Protein AF-A0A3S4FYZ9-F1 (afdb_monomer_lite)

Sequence (108 aa):
MRYAIMVTGPAYGTQQASSALQFAHALLNEGHELVSVFFYREGVYNANLLTAPASDEYDLVRAWQKLNTQHGVALNICVAAALRRGIIDETEAGRLGCRPPIFSRALR

Organism: NCBI:txid59203

Radius of gyration: 15.31 Å; chains: 1; bounding box: 48×25×39 Å

InterPro domains:
  IPR003787 Sulphur relay, DsrE/F-like [PF02635] (1-92)
  IPR017463 Sulphur relay, TusD/DsrE [TIGR03012] (2-95)
  IPR027396 DsrEFH-like [G3DSA:3.40.1260.10] (1-104)
  IPR027396 DsrEFH-like [SSF75169] (1-98)

Secondary structure (DSSP, 8-state):
-EEEEEE-S-SSSSTHHHHHHHHHHHHHHTT-EEEEEEE-GGGGGGG-TT----TTS--HHHHHHHHHHHH--EEEE-HHHHHTTT---HHHHHHHTPPPP--TTS--

Structure (mmCIF, N/CA/C/O backbone):
data_AF-A0A3S4FYZ9-F1
#
_entry.id   AF-A0A3S4FYZ9-F1
#
loop_
_atom_site.group_PDB
_atom_site.id
_atom_site.type_symbol
_atom_site.label_atom_id
_atom_site.label_alt_id
_atom_site.label_comp_id
_atom_site.label_asym_id
_atom_site.label_entity_id
_atom_site.label_seq_id
_atom_site.pdbx_PDB_ins_code
_atom_site.Cartn_x
_atom_site.Cartn_y
_atom_site.Cartn_z
_atom_site.occupancy
_atom_site.B_iso_or_equiv
_atom_site.auth_seq_id
_atom_site.auth_comp_id
_atom_site.auth_asym_id
_atom_site.auth_atom_id
_atom_site.pdbx_PDB_model_num
ATOM 1 N N . MET A 1 1 ? -17.375 4.893 11.604 1.00 94.75 1 MET A N 1
ATOM 2 C CA . MET A 1 1 ? -17.666 5.200 10.178 1.00 94.75 1 MET A CA 1
ATOM 3 C C . MET A 1 1 ? -16.856 4.259 9.292 1.00 94.75 1 MET A C 1
ATOM 5 O O . MET A 1 1 ? -16.020 3.543 9.832 1.00 94.75 1 MET A O 1
ATOM 9 N N . ARG A 1 2 ? -17.099 4.242 7.975 1.00 97.69 2 ARG A N 1
ATOM 10 C CA . ARG A 1 2 ? -16.336 3.430 7.011 1.00 97.69 2 ARG A CA 1
ATOM 11 C C . ARG A 1 2 ? -15.410 4.332 6.201 1.00 97.69 2 ARG A C 1
ATOM 13 O O . ARG A 1 2 ? -15.880 5.317 5.637 1.00 97.69 2 ARG A O 1
ATOM 20 N N . TYR A 1 3 ? -14.126 3.999 6.148 1.00 98.50 3 TYR A N 1
ATOM 21 C CA . TYR A 1 3 ? -13.092 4.788 5.483 1.00 98.50 3 TYR A CA 1
ATOM 22 C C . TYR A 1 3 ? -12.482 4.046 4.297 1.00 98.50 3 TYR A C 1
ATOM 24 O O . TYR A 1 3 ? -12.347 2.821 4.297 1.00 98.50 3 TYR A O 1
ATOM 32 N N . ALA A 1 4 ? -12.050 4.827 3.313 1.00 98.25 4 ALA A N 1
ATOM 33 C CA . ALA A 1 4 ? -11.102 4.417 2.291 1.00 98.25 4 ALA A CA 1
ATOM 34 C C . ALA A 1 4 ? -9.994 5.473 2.221 1.00 98.25 4 ALA A C 1
ATOM 36 O O . ALA A 1 4 ? -10.280 6.671 2.244 1.00 98.25 4 ALA A O 1
ATOM 37 N N . ILE A 1 5 ? -8.737 5.036 2.160 1.00 98.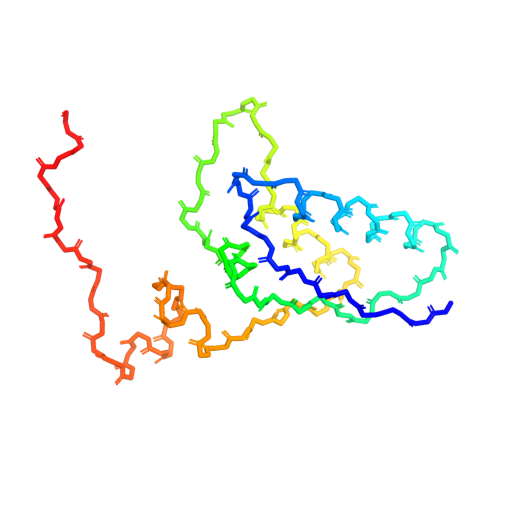62 5 ILE A N 1
ATOM 38 C CA . ILE A 1 5 ? -7.572 5.930 2.129 1.00 98.62 5 ILE A CA 1
ATOM 39 C C . ILE A 1 5 ? -6.935 5.869 0.744 1.00 98.62 5 ILE A C 1
ATOM 41 O O . ILE A 1 5 ? -6.688 4.784 0.226 1.00 98.62 5 ILE A O 1
ATOM 45 N N . MET A 1 6 ? -6.623 7.025 0.155 1.00 98.56 6 MET A N 1
ATOM 46 C CA . MET A 1 6 ? -5.801 7.104 -1.053 1.00 98.56 6 MET A CA 1
ATOM 47 C C . MET A 1 6 ? -4.376 7.514 -0.683 1.00 98.56 6 MET A C 1
ATOM 49 O O . MET A 1 6 ? -4.167 8.573 -0.096 1.00 98.56 6 MET A O 1
ATOM 53 N N . VAL A 1 7 ? -3.395 6.700 -1.066 1.00 98.75 7 VAL A N 1
ATOM 54 C CA . VAL A 1 7 ? -1.972 6.974 -0.833 1.00 98.75 7 VAL A CA 1
ATOM 55 C C . VAL A 1 7 ? -1.305 7.301 -2.160 1.00 98.75 7 VAL A C 1
ATOM 57 O O . VAL A 1 7 ? -1.302 6.486 -3.085 1.00 98.75 7 VAL A O 1
ATOM 60 N N . THR A 1 8 ? -0.730 8.501 -2.254 1.00 98.56 8 THR A N 1
ATOM 61 C CA . THR A 1 8 ? -0.085 8.998 -3.480 1.00 98.56 8 THR A CA 1
ATOM 62 C C . THR A 1 8 ? 1.432 9.104 -3.423 1.00 98.56 8 THR A C 1
ATOM 64 O O . THR A 1 8 ? 2.043 9.278 -4.478 1.00 98.56 8 THR A O 1
ATOM 67 N N . GLY A 1 9 ? 2.032 8.999 -2.235 1.00 98.44 9 GLY A N 1
ATOM 68 C CA . GLY A 1 9 ? 3.482 9.082 -2.041 1.00 98.44 9 GLY A CA 1
ATOM 69 C C . GLY A 1 9 ? 4.155 7.718 -1.846 1.00 98.44 9 GLY A C 1
ATOM 70 O O . GLY A 1 9 ? 3.502 6.780 -1.385 1.00 98.44 9 GLY A O 1
ATOM 71 N N . PRO A 1 10 ? 5.452 7.604 -2.180 1.00 98.50 10 PRO A N 1
ATOM 72 C CA . PRO A 1 10 ? 6.216 6.360 -2.069 1.00 98.50 10 PRO A CA 1
ATOM 73 C C . PRO A 1 10 ? 6.400 5.909 -0.613 1.00 98.50 10 PRO A C 1
ATOM 75 O O . PRO A 1 10 ? 6.217 6.702 0.308 1.00 98.50 10 PRO A O 1
ATOM 78 N N . ALA A 1 11 ? 6.818 4.652 -0.415 1.00 97.44 11 ALA A N 1
ATOM 79 C CA . ALA A 1 11 ? 7.172 4.125 0.909 1.00 97.44 11 ALA A CA 1
ATOM 80 C C . ALA A 1 11 ? 8.336 4.896 1.563 1.00 97.44 11 ALA A C 1
ATOM 82 O O . ALA A 1 11 ? 8.320 5.127 2.766 1.00 97.44 11 ALA A O 1
ATOM 83 N N . TYR A 1 12 ? 9.312 5.339 0.764 1.00 96.62 12 TYR A N 1
ATOM 84 C CA . TYR A 1 12 ? 10.450 6.150 1.204 1.00 96.62 12 TYR A CA 1
ATOM 85 C C . TYR A 1 12 ? 10.608 7.366 0.291 1.00 96.62 12 TYR A C 1
ATOM 87 O O . TYR A 1 12 ? 10.360 7.278 -0.911 1.00 96.62 12 TYR A O 1
ATOM 95 N N . GLY A 1 13 ? 11.012 8.501 0.864 1.00 95.50 13 GLY A N 1
ATOM 96 C CA . GLY A 1 13 ? 11.262 9.763 0.156 1.00 95.50 13 GLY A CA 1
ATOM 97 C C . GLY A 1 13 ? 10.341 10.910 0.581 1.00 95.50 13 GLY A C 1
ATOM 98 O O . GLY A 1 13 ? 10.803 12.033 0.737 1.00 95.50 13 GLY A O 1
ATOM 99 N N . THR A 1 14 ? 9.057 10.641 0.843 1.00 97.44 14 THR A N 1
ATOM 100 C CA . THR A 1 14 ? 8.121 11.642 1.397 1.00 97.44 14 THR A CA 1
ATOM 101 C C . THR A 1 14 ? 7.324 11.056 2.556 1.00 97.44 14 THR A C 1
ATOM 103 O O . THR A 1 14 ? 7.141 9.845 2.633 1.00 97.44 14 THR A O 1
ATOM 106 N N . GLN A 1 15 ? 6.782 11.911 3.424 1.00 97.81 15 GLN A N 1
ATOM 107 C CA . GLN A 1 15 ? 6.027 11.478 4.605 1.00 97.81 15 GLN A CA 1
ATOM 108 C C . GLN A 1 15 ? 4.591 11.004 4.297 1.00 97.81 15 GLN A C 1
ATOM 110 O O . GLN A 1 15 ? 3.908 10.488 5.171 1.00 97.81 15 GLN A O 1
ATOM 115 N N . GLN A 1 16 ? 4.095 11.150 3.063 1.00 98.31 16 GLN A N 1
ATOM 116 C CA . GLN A 1 16 ? 2.681 10.878 2.757 1.00 98.31 16 GLN A CA 1
ATOM 117 C C . GLN A 1 16 ? 2.242 9.452 3.133 1.00 98.31 16 GLN A C 1
ATOM 119 O O . GLN A 1 16 ? 1.173 9.277 3.717 1.00 98.31 16 GLN A O 1
ATOM 124 N N . ALA A 1 17 ? 3.059 8.439 2.823 1.00 98.31 17 ALA A N 1
ATOM 125 C CA . ALA A 1 17 ? 2.729 7.048 3.127 1.00 98.31 17 ALA A CA 1
ATOM 126 C C . ALA A 1 17 ? 2.762 6.754 4.635 1.00 98.31 17 ALA A C 1
ATOM 128 O O . ALA A 1 17 ? 1.866 6.078 5.139 1.00 98.31 17 ALA A O 1
ATOM 129 N N . SER A 1 18 ? 3.736 7.300 5.372 1.00 98.38 18 SER A N 1
ATOM 130 C CA . SER A 1 18 ? 3.813 7.113 6.827 1.00 98.38 18 SER A CA 1
ATOM 131 C C . SER A 1 18 ? 2.682 7.837 7.556 1.00 98.38 18 SER A C 1
ATOM 133 O O . SER A 1 18 ? 2.072 7.252 8.448 1.00 98.38 18 SER A O 1
ATOM 135 N N . SER A 1 19 ? 2.330 9.059 7.144 1.00 98.69 19 SER A N 1
ATOM 136 C CA . SER A 1 19 ? 1.165 9.776 7.680 1.00 98.69 19 SER A CA 1
ATOM 137 C C . SER A 1 19 ? -0.139 9.015 7.433 1.00 98.69 19 SER A C 1
ATOM 139 O O . SER A 1 19 ? -0.960 8.895 8.341 1.00 98.69 19 SER A O 1
ATOM 141 N N . ALA A 1 20 ? -0.324 8.455 6.234 1.00 98.69 20 ALA A N 1
ATOM 142 C CA . ALA A 1 20 ? -1.502 7.653 5.914 1.00 98.69 20 ALA A CA 1
ATOM 143 C C . ALA A 1 20 ? -1.592 6.378 6.769 1.00 98.69 20 ALA A C 1
ATOM 145 O O . ALA A 1 20 ? -2.677 6.028 7.229 1.00 98.69 20 ALA A O 1
ATOM 146 N N . LEU A 1 21 ? -0.463 5.708 7.015 1.00 98.69 21 LEU A N 1
ATOM 147 C CA . LEU A 1 21 ? -0.405 4.518 7.864 1.00 98.69 21 LEU A CA 1
ATOM 148 C C . LEU A 1 21 ? -0.726 4.847 9.331 1.00 98.69 21 LEU A C 1
ATOM 150 O O . LEU A 1 21 ? -1.510 4.147 9.967 1.00 98.69 21 LEU A O 1
ATOM 154 N N . GLN A 1 22 ? -0.173 5.939 9.865 1.00 98.62 22 GLN A N 1
ATOM 155 C CA . GLN A 1 22 ? -0.490 6.392 11.224 1.00 98.62 22 GLN A CA 1
ATOM 156 C C . GLN A 1 22 ? -1.974 6.747 11.363 1.00 98.62 22 GLN A C 1
ATOM 158 O O . GLN A 1 22 ? -2.609 6.359 12.341 1.00 98.62 22 GLN A O 1
ATOM 163 N N . PHE A 1 23 ? -2.551 7.417 10.361 1.00 98.69 23 PHE A N 1
ATOM 164 C CA . PHE A 1 23 ? -3.982 7.708 10.324 1.00 98.69 23 PHE A CA 1
ATOM 165 C C . PHE A 1 23 ? -4.836 6.432 10.257 1.00 98.69 23 PHE A C 1
ATOM 167 O O . PHE A 1 23 ? -5.837 6.331 10.964 1.00 98.69 23 PHE A O 1
ATOM 174 N N . ALA A 1 24 ? -4.422 5.436 9.464 1.00 98.62 24 ALA A N 1
ATOM 175 C CA . ALA A 1 24 ? -5.077 4.131 9.402 1.00 98.62 24 ALA A CA 1
ATOM 176 C C . ALA A 1 24 ? -5.100 3.432 10.770 1.00 98.62 24 ALA A C 1
ATOM 178 O O . ALA A 1 24 ? -6.131 2.898 11.167 1.00 98.62 24 ALA A O 1
ATOM 179 N N . HIS A 1 25 ? -4.003 3.470 11.527 1.00 98.44 25 HIS A N 1
ATOM 180 C CA . HIS A 1 25 ? -3.995 2.932 12.887 1.00 98.44 25 HIS A CA 1
ATOM 181 C C . HIS A 1 25 ? -4.876 3.744 13.840 1.00 98.44 25 HIS A C 1
ATOM 183 O O . HIS A 1 25 ? -5.638 3.161 14.606 1.00 98.44 25 HIS A O 1
ATOM 189 N N . ALA A 1 26 ? -4.814 5.076 13.773 1.00 98.56 26 ALA A N 1
ATOM 190 C CA . ALA A 1 26 ? -5.607 5.944 14.637 1.00 98.56 26 ALA A CA 1
ATOM 191 C C . ALA A 1 26 ? -7.114 5.706 14.458 1.00 98.56 26 ALA A C 1
ATOM 193 O O . ALA A 1 26 ? -7.812 5.478 15.440 1.00 98.56 26 ALA A O 1
ATOM 194 N N . LEU A 1 27 ? -7.616 5.674 13.218 1.00 97.88 27 LEU A N 1
ATOM 195 C CA . LEU A 1 27 ? -9.045 5.443 12.980 1.00 97.88 27 LEU A CA 1
ATOM 196 C C . LEU A 1 27 ? -9.484 4.036 13.421 1.00 97.88 27 LEU A C 1
ATOM 198 O O . LEU A 1 27 ? -10.596 3.880 13.921 1.00 97.88 27 LEU A O 1
ATOM 202 N N . LEU A 1 28 ? -8.634 3.014 13.248 1.00 97.75 28 LEU A N 1
ATOM 203 C CA . LEU A 1 28 ? -8.939 1.654 13.702 1.00 97.75 28 LEU A CA 1
ATOM 204 C C . LEU A 1 28 ? -9.030 1.592 15.232 1.00 97.75 28 LEU A C 1
ATOM 206 O O . LEU A 1 28 ? -9.939 0.958 15.764 1.00 97.75 28 LEU A O 1
ATOM 210 N N . ASN A 1 29 ? -8.135 2.291 15.933 1.00 97.88 29 ASN A N 1
ATOM 211 C CA . ASN A 1 29 ? -8.149 2.386 17.395 1.00 97.88 29 ASN A CA 1
ATOM 212 C C . ASN A 1 29 ? -9.397 3.112 17.923 1.00 97.88 29 ASN A C 1
ATOM 214 O O . ASN A 1 29 ? -9.907 2.751 18.979 1.00 97.88 29 ASN A O 1
ATOM 218 N N . GLU A 1 30 ? -9.932 4.071 17.165 1.00 98.19 30 GLU A N 1
ATOM 219 C CA . GLU A 1 30 ? -11.210 4.750 17.443 1.00 98.19 30 GLU A CA 1
ATOM 220 C C . GLU A 1 30 ? -12.449 3.901 17.068 1.00 98.19 30 GLU A C 1
ATOM 222 O O . GLU A 1 30 ? -13.587 4.378 17.070 1.00 98.19 30 GLU A O 1
ATOM 227 N N . GLY A 1 31 ? -12.261 2.629 16.697 1.00 97.69 31 GLY A N 1
ATOM 228 C CA . GLY A 1 31 ? -13.345 1.705 16.359 1.00 97.69 31 GLY A CA 1
ATOM 229 C C . GLY A 1 31 ? -14.011 1.987 15.009 1.00 97.69 31 GLY A C 1
ATOM 230 O O . GLY A 1 31 ? -15.149 1.573 14.772 1.00 97.69 31 GLY A O 1
ATOM 231 N N . HIS A 1 32 ? -13.350 2.724 14.113 1.00 98.31 32 HIS A N 1
ATOM 232 C CA . HIS A 1 32 ? -13.814 2.886 12.737 1.00 98.31 32 HIS A CA 1
ATOM 233 C C . HIS A 1 32 ? -13.394 1.702 11.857 1.00 98.31 32 HIS A C 1
ATOM 235 O O . HIS A 1 32 ? -12.422 1.007 12.131 1.00 98.31 32 HIS A O 1
ATOM 241 N N . GLU A 1 33 ? -14.122 1.486 10.762 1.00 98.06 33 GLU A N 1
ATOM 242 C CA . GLU A 1 33 ? -13.807 0.456 9.772 1.00 98.06 33 GLU A CA 1
ATOM 243 C C . GLU A 1 33 ? -12.960 1.076 8.656 1.00 98.06 33 GLU A C 1
ATOM 245 O O . GLU A 1 33 ? -13.405 2.012 7.985 1.00 98.06 33 GLU A O 1
ATOM 250 N N . LEU A 1 34 ? -11.759 0.547 8.421 1.00 98.50 34 LEU A N 1
ATOM 251 C CA . LEU A 1 34 ? -10.982 0.847 7.219 1.00 98.50 34 LEU A CA 1
ATOM 252 C C . LEU A 1 34 ? -11.228 -0.241 6.179 1.00 98.50 34 LEU A C 1
ATOM 254 O O . LEU A 1 34 ? -10.716 -1.347 6.295 1.00 98.50 34 LEU A O 1
ATOM 258 N N . VAL A 1 35 ? -12.001 0.083 5.146 1.00 97.88 35 VAL A N 1
ATOM 259 C CA . VAL A 1 35 ? -12.391 -0.887 4.114 1.00 97.88 35 VAL A CA 1
ATOM 260 C C . VAL A 1 35 ? -11.211 -1.207 3.201 1.00 97.88 35 VAL A C 1
ATOM 262 O O . VAL A 1 35 ? -10.975 -2.359 2.844 1.00 97.88 35 VAL A O 1
ATOM 265 N N . SER A 1 36 ? -10.480 -0.172 2.780 1.00 98.19 36 SER A N 1
ATOM 266 C CA . SER A 1 36 ? -9.377 -0.340 1.839 1.00 98.19 36 SER A CA 1
ATOM 267 C C . SER A 1 36 ? -8.407 0.835 1.832 1.00 98.19 36 SER A C 1
ATOM 269 O O . SER A 1 36 ? -8.756 1.966 2.186 1.00 98.19 36 SER A O 1
ATOM 271 N N . VAL A 1 37 ? -7.207 0.558 1.336 1.00 98.75 37 VAL A N 1
ATOM 272 C CA . VAL A 1 37 ? -6.198 1.545 0.966 1.00 98.75 37 VAL A CA 1
ATOM 273 C C . VAL A 1 37 ? -5.931 1.410 -0.530 1.00 98.75 37 VAL A C 1
ATOM 275 O O . VAL A 1 37 ? -5.665 0.314 -1.019 1.00 98.75 37 VAL A O 1
ATOM 278 N N . PHE A 1 38 ? -6.015 2.516 -1.266 1.00 98.75 38 PHE A N 1
ATOM 279 C CA . PHE A 1 38 ? -5.756 2.567 -2.700 1.00 98.75 38 PHE A CA 1
ATOM 280 C C . PHE A 1 38 ? -4.453 3.315 -2.990 1.00 98.75 38 PHE A C 1
ATOM 282 O O . PHE A 1 38 ? -4.326 4.511 -2.715 1.00 98.75 38 PHE A O 1
ATOM 289 N N . PHE A 1 39 ? -3.489 2.617 -3.579 1.00 98.75 39 PHE A N 1
ATOM 290 C CA . PHE A 1 39 ? -2.184 3.152 -3.946 1.00 98.75 39 PHE A CA 1
ATOM 291 C C . PHE A 1 39 ? -2.188 3.642 -5.397 1.00 98.75 39 PHE A C 1
ATOM 293 O O . PHE A 1 39 ? -2.395 2.874 -6.343 1.00 98.75 39 PHE A O 1
ATOM 300 N N . TYR A 1 40 ? -1.924 4.936 -5.582 1.00 98.44 40 TYR A N 1
ATOM 301 C CA . TYR A 1 40 ? -1.887 5.593 -6.890 1.00 98.44 40 TYR A CA 1
ATOM 302 C C . TYR A 1 40 ? -0.676 6.525 -7.015 1.00 98.44 40 TYR A C 1
ATOM 304 O O . TYR A 1 40 ? -0.020 6.837 -6.029 1.00 98.44 40 TYR A O 1
ATOM 312 N N . ARG A 1 41 ? -0.351 6.989 -8.229 1.00 98.06 41 ARG A N 1
ATOM 313 C CA . ARG A 1 41 ? 0.855 7.795 -8.508 1.00 98.06 41 ARG A CA 1
ATOM 314 C C . ARG A 1 41 ? 2.118 7.095 -7.990 1.00 98.06 41 ARG A C 1
ATOM 316 O O . ARG A 1 41 ? 2.401 5.991 -8.435 1.00 98.06 41 ARG A O 1
ATOM 323 N N . GLU A 1 42 ? 2.880 7.727 -7.104 1.00 98.31 42 GLU A N 1
ATOM 324 C CA . GLU A 1 42 ? 4.083 7.154 -6.488 1.00 98.31 42 GLU A CA 1
ATOM 325 C C . GLU A 1 42 ? 3.740 6.241 -5.304 1.00 98.31 42 GLU A C 1
ATOM 327 O O . GLU A 1 42 ? 4.572 5.451 -4.872 1.00 98.31 42 GLU A O 1
ATOM 332 N N . GLY A 1 43 ? 2.483 6.256 -4.850 1.00 98.56 43 GLY A N 1
ATOM 333 C CA . GLY A 1 43 ? 1.936 5.332 -3.861 1.00 98.56 43 GLY A CA 1
ATOM 334 C C . GLY A 1 43 ? 2.152 3.869 -4.209 1.00 98.56 43 GLY A C 1
ATOM 335 O O . GLY A 1 43 ? 2.338 3.058 -3.307 1.00 98.56 43 GLY A O 1
ATOM 336 N N . VAL A 1 44 ? 2.214 3.530 -5.500 1.00 98.56 44 VAL A N 1
ATOM 337 C CA . VAL A 1 44 ? 2.442 2.151 -5.960 1.00 98.56 44 VAL A CA 1
ATOM 338 C C . VAL A 1 44 ? 3.772 1.565 -5.474 1.00 98.56 44 VAL A C 1
ATOM 340 O O . VAL A 1 44 ? 3.879 0.351 -5.347 1.00 98.56 44 VAL A O 1
ATOM 343 N N . TYR A 1 45 ? 4.763 2.395 -5.126 1.00 98.50 45 TYR A N 1
ATOM 344 C CA . TYR A 1 45 ? 6.028 1.918 -4.560 1.00 98.50 45 TYR A CA 1
ATOM 345 C C . TYR A 1 45 ? 5.879 1.293 -3.162 1.00 98.50 45 TYR A C 1
ATOM 347 O O . TYR A 1 45 ? 6.774 0.574 -2.733 1.00 98.50 45 TYR A O 1
ATOM 355 N N . ASN A 1 46 ? 4.749 1.491 -2.469 1.00 98.44 46 ASN A N 1
ATOM 356 C CA . ASN A 1 46 ? 4.440 0.781 -1.218 1.00 98.44 46 ASN A CA 1
ATOM 357 C C . ASN A 1 46 ? 4.165 -0.718 -1.423 1.00 98.44 46 ASN A C 1
ATOM 359 O O . ASN A 1 46 ? 4.088 -1.455 -0.448 1.00 98.44 46 ASN A O 1
ATOM 363 N N . ALA A 1 47 ? 4.028 -1.168 -2.672 1.00 97.44 47 ALA A N 1
ATOM 364 C CA . ALA A 1 47 ? 3.860 -2.573 -3.023 1.00 97.44 47 ALA A CA 1
ATOM 365 C C . ALA A 1 47 ? 5.152 -3.238 -3.525 1.00 97.44 47 ALA A C 1
ATOM 367 O O . ALA A 1 47 ? 5.123 -4.382 -3.976 1.00 97.44 47 ALA A O 1
ATOM 368 N N . ASN A 1 48 ? 6.287 -2.534 -3.485 1.00 97.00 48 ASN A N 1
ATOM 369 C CA . ASN A 1 48 ? 7.554 -3.095 -3.927 1.00 97.00 48 ASN A CA 1
ATOM 370 C C . ASN A 1 48 ? 8.128 -4.054 -2.873 1.00 97.00 48 ASN A C 1
ATOM 372 O O . ASN A 1 48 ? 8.688 -3.621 -1.869 1.00 97.00 48 ASN A O 1
ATOM 376 N N . LEU A 1 49 ? 8.043 -5.361 -3.125 1.00 93.44 49 LEU A N 1
ATOM 377 C CA . LEU A 1 49 ? 8.597 -6.387 -2.232 1.00 93.44 49 LEU A CA 1
ATOM 378 C C . LEU A 1 49 ? 10.133 -6.380 -2.162 1.00 93.44 49 LEU A C 1
ATOM 380 O O . LEU A 1 49 ? 10.703 -7.020 -1.284 1.00 93.44 49 LEU A O 1
ATOM 384 N N . LEU A 1 50 ? 10.802 -5.668 -3.074 1.00 95.00 50 LEU A N 1
ATOM 385 C CA . LEU A 1 50 ? 12.259 -5.513 -3.086 1.00 95.00 50 LEU A CA 1
ATOM 386 C C . LEU A 1 50 ? 12.740 -4.322 -2.248 1.00 95.00 50 LEU A C 1
ATOM 388 O O . LEU A 1 50 ? 13.941 -4.066 -2.178 1.00 95.00 50 LEU A O 1
ATOM 392 N N . THR A 1 51 ? 11.827 -3.568 -1.637 1.00 95.94 51 THR A N 1
ATOM 393 C CA . THR A 1 51 ? 12.189 -2.493 -0.718 1.00 95.94 51 THR A CA 1
ATOM 394 C C . THR A 1 51 ? 12.894 -3.071 0.509 1.00 95.94 51 THR A C 1
ATOM 396 O O . THR A 1 51 ? 12.326 -3.877 1.242 1.00 95.94 51 THR A O 1
ATOM 399 N N . ALA A 1 52 ? 14.143 -2.652 0.714 1.00 94.94 52 ALA A N 1
ATOM 400 C CA . ALA A 1 52 ? 15.037 -3.151 1.756 1.00 94.94 52 ALA A CA 1
ATOM 401 C C . ALA A 1 52 ? 15.603 -1.971 2.571 1.00 94.94 52 ALA A C 1
ATOM 403 O O . ALA A 1 52 ? 16.710 -1.514 2.277 1.00 94.94 52 ALA A O 1
ATOM 404 N N . PRO A 1 53 ? 14.832 -1.424 3.532 1.00 96.00 53 PRO A N 1
ATOM 405 C CA . PRO A 1 53 ? 15.326 -0.378 4.429 1.00 96.00 53 PRO A CA 1
ATOM 406 C C . PRO A 1 53 ? 16.473 -0.885 5.312 1.00 96.00 53 PRO A C 1
ATOM 408 O O . PRO A 1 53 ? 16.654 -2.097 5.477 1.00 96.00 53 PRO A O 1
ATOM 411 N N . ALA A 1 54 ? 17.234 0.040 5.900 1.00 95.38 54 ALA A N 1
ATOM 412 C CA . ALA A 1 54 ? 18.253 -0.308 6.885 1.00 95.38 54 ALA A CA 1
ATOM 413 C C . ALA A 1 54 ? 17.624 -0.954 8.137 1.00 95.38 54 ALA A C 1
ATOM 415 O O . ALA A 1 54 ? 16.435 -0.800 8.416 1.00 95.38 54 ALA A O 1
ATOM 416 N N . SER A 1 55 ? 18.415 -1.701 8.913 1.00 94.44 55 SER A N 1
ATOM 417 C CA . SER A 1 55 ? 17.916 -2.449 10.081 1.00 94.44 55 SER A CA 1
ATOM 418 C C . SER A 1 55 ? 17.324 -1.574 11.192 1.00 94.44 55 SER A C 1
ATOM 420 O O . SER A 1 55 ? 16.552 -2.067 12.011 1.00 94.44 55 SER A O 1
ATOM 422 N N . ASP A 1 56 ? 17.714 -0.304 11.243 1.00 96.19 56 ASP A N 1
ATOM 423 C CA . ASP A 1 56 ? 17.255 0.720 12.182 1.00 96.19 56 ASP A CA 1
ATOM 424 C C . ASP A 1 56 ? 16.158 1.631 11.600 1.00 96.19 56 ASP A C 1
ATOM 426 O O . ASP A 1 56 ? 15.639 2.503 12.298 1.00 96.19 56 ASP A O 1
ATOM 430 N N . GLU A 1 57 ? 15.755 1.411 10.348 1.00 96.25 57 GLU A N 1
ATOM 431 C CA . GLU A 1 57 ? 14.679 2.144 9.691 1.00 96.25 57 GLU A CA 1
ATOM 432 C C . GLU A 1 57 ? 13.337 1.405 9.794 1.00 96.25 57 GLU A C 1
ATOM 434 O O . GLU A 1 57 ? 13.247 0.178 9.869 1.00 96.25 57 GLU A O 1
ATOM 439 N N . TYR A 1 58 ? 12.243 2.167 9.775 1.00 96.75 58 TYR A N 1
ATOM 440 C CA . TYR A 1 58 ? 10.901 1.592 9.812 1.00 96.75 58 TYR A CA 1
ATOM 441 C C . TYR A 1 58 ? 10.523 1.000 8.451 1.00 96.75 58 TYR A C 1
ATOM 443 O O . TYR A 1 58 ? 10.530 1.719 7.454 1.00 96.75 58 TYR A O 1
ATOM 451 N N . ASP A 1 59 ? 10.135 -0.278 8.406 1.00 97.94 59 ASP A N 1
ATOM 452 C CA . ASP A 1 59 ? 9.694 -0.969 7.185 1.00 97.94 59 ASP A CA 1
ATOM 453 C C . ASP A 1 59 ? 8.215 -0.686 6.870 1.00 97.94 59 ASP A C 1
ATOM 455 O O . ASP A 1 59 ? 7.307 -1.377 7.350 1.00 97.94 59 ASP A O 1
ATOM 459 N N . LEU A 1 60 ? 7.967 0.348 6.055 1.00 97.94 60 LEU A N 1
ATOM 460 C CA . LEU A 1 60 ? 6.609 0.747 5.669 1.00 97.94 60 LEU A CA 1
ATOM 461 C C . LEU A 1 60 ? 5.888 -0.324 4.843 1.00 97.94 60 LEU A C 1
ATOM 463 O O . LEU A 1 60 ? 4.681 -0.505 5.007 1.00 97.94 60 LEU A O 1
ATOM 467 N N . VAL A 1 61 ? 6.598 -1.036 3.965 1.00 98.19 61 VAL A N 1
ATOM 468 C CA . VAL A 1 61 ? 5.989 -2.049 3.088 1.00 98.19 61 VAL A CA 1
ATOM 469 C C . VAL A 1 61 ? 5.463 -3.209 3.931 1.00 98.19 61 VAL A C 1
ATOM 471 O O . VAL A 1 61 ? 4.298 -3.596 3.801 1.00 98.19 61 VAL A O 1
ATOM 474 N N . ARG A 1 62 ? 6.268 -3.705 4.879 1.00 98.06 62 ARG A N 1
ATOM 475 C CA . ARG A 1 62 ? 5.812 -4.723 5.838 1.00 98.06 62 ARG A CA 1
ATOM 476 C C . ARG A 1 62 ? 4.706 -4.210 6.746 1.00 98.06 62 ARG A C 1
ATOM 478 O O . ARG A 1 62 ? 3.833 -4.987 7.123 1.00 98.06 62 ARG A O 1
ATOM 485 N N . ALA A 1 63 ? 4.725 -2.937 7.127 1.00 98.31 63 ALA A N 1
ATOM 486 C CA . ALA A 1 63 ? 3.676 -2.378 7.971 1.00 98.31 63 ALA A CA 1
ATOM 487 C C . ALA A 1 63 ? 2.309 -2.361 7.264 1.00 98.31 63 ALA A C 1
ATOM 489 O O . ALA A 1 63 ? 1.313 -2.762 7.866 1.00 98.31 63 ALA A O 1
ATOM 490 N N . TRP A 1 64 ? 2.260 -2.023 5.971 1.00 98.44 64 TRP A N 1
ATOM 491 C CA . TRP A 1 64 ? 1.036 -2.175 5.178 1.00 98.44 64 TRP A CA 1
ATOM 492 C C . TRP A 1 64 ? 0.576 -3.632 5.108 1.00 98.44 64 TRP A C 1
ATOM 494 O O . TRP A 1 64 ? -0.596 -3.916 5.350 1.00 98.44 64 TRP A O 1
ATOM 504 N N . GLN A 1 65 ? 1.488 -4.575 4.854 1.00 98.19 65 GLN A N 1
ATOM 505 C CA . GLN A 1 65 ? 1.153 -6.004 4.851 1.00 98.19 65 GLN A CA 1
ATOM 506 C C . GLN A 1 65 ? 0.573 -6.465 6.194 1.00 98.19 65 GLN A C 1
ATOM 508 O O . GLN A 1 65 ? -0.408 -7.205 6.206 1.00 98.19 65 GLN A O 1
ATOM 513 N N . LYS A 1 66 ? 1.135 -5.998 7.317 1.00 98.25 66 LYS A N 1
ATOM 514 C CA . LYS A 1 66 ? 0.602 -6.267 8.660 1.00 98.25 66 LYS A CA 1
ATOM 515 C C . LYS A 1 66 ? -0.803 -5.702 8.838 1.00 98.25 66 LYS A C 1
ATOM 517 O O . LYS A 1 66 ? -1.655 -6.398 9.374 1.00 98.25 66 LYS A O 1
ATOM 522 N N . LEU A 1 67 ? -1.072 -4.489 8.354 1.00 98.00 67 LEU A N 1
ATOM 523 C CA . LEU A 1 67 ? -2.412 -3.900 8.403 1.00 98.00 67 LEU A CA 1
ATOM 524 C C . LEU A 1 67 ? -3.442 -4.791 7.687 1.00 98.00 67 LEU A C 1
ATOM 526 O O . LEU A 1 67 ? -4.518 -5.045 8.225 1.00 98.00 67 LEU A O 1
ATOM 530 N N . ASN A 1 68 ? -3.090 -5.318 6.511 1.00 98.00 68 ASN A N 1
ATOM 531 C CA . ASN A 1 68 ? -3.934 -6.264 5.780 1.00 98.00 68 ASN A CA 1
ATOM 532 C C . ASN A 1 68 ? -4.145 -7.569 6.561 1.00 98.00 68 ASN A C 1
ATOM 534 O O . ASN A 1 68 ? -5.280 -7.983 6.769 1.00 98.00 68 ASN A O 1
ATOM 538 N N . THR A 1 69 ? -3.075 -8.211 7.037 1.00 97.88 69 THR A N 1
ATOM 539 C CA . THR A 1 69 ? -3.196 -9.514 7.715 1.00 97.88 69 THR A CA 1
ATOM 540 C C . THR A 1 69 ? -3.889 -9.428 9.072 1.00 97.88 69 THR A C 1
ATOM 542 O O . THR A 1 69 ? -4.596 -10.359 9.444 1.00 97.88 69 THR A O 1
ATOM 545 N N . GLN A 1 70 ? -3.711 -8.330 9.810 1.00 97.31 70 GLN A N 1
ATOM 546 C CA . GLN A 1 70 ? -4.274 -8.154 11.151 1.00 97.31 70 GLN A CA 1
ATOM 547 C C . GLN A 1 70 ? -5.713 -7.637 11.134 1.00 97.31 70 GLN A C 1
ATOM 549 O O . GLN A 1 70 ? -6.505 -8.029 11.987 1.00 97.31 70 GLN A O 1
ATOM 554 N N . HIS A 1 71 ? -6.055 -6.762 10.185 1.00 96.62 71 HIS A N 1
ATOM 555 C CA . HIS A 1 71 ? -7.347 -6.069 10.170 1.00 96.62 71 HIS A CA 1
ATOM 556 C C . HIS A 1 71 ? -8.200 -6.369 8.929 1.00 96.62 71 HIS A C 1
ATOM 558 O O . HIS A 1 71 ? -9.304 -5.847 8.818 1.00 96.62 71 HIS A O 1
ATOM 564 N N . GLY A 1 72 ? -7.717 -7.190 7.990 1.00 96.38 72 GLY A N 1
ATOM 565 C CA . GLY A 1 72 ? -8.437 -7.525 6.756 1.00 96.38 72 GLY A CA 1
ATOM 566 C C . GLY A 1 72 ? -8.579 -6.352 5.780 1.00 96.38 72 GLY A C 1
ATOM 567 O O . GLY A 1 72 ? -9.458 -6.370 4.920 1.00 96.38 72 GLY A O 1
ATOM 568 N N . VAL A 1 73 ? -7.751 -5.313 5.924 1.00 98.00 73 VAL A N 1
ATOM 569 C CA . VAL A 1 73 ? -7.813 -4.107 5.090 1.00 98.00 73 VAL A CA 1
ATOM 570 C C . VAL A 1 73 ? -7.322 -4.421 3.679 1.00 98.00 73 VAL A C 1
ATOM 572 O O . VAL A 1 73 ? -6.149 -4.739 3.484 1.00 98.00 73 VAL A O 1
ATOM 575 N N . ALA A 1 74 ? -8.183 -4.241 2.675 1.00 98.38 74 ALA A N 1
ATOM 576 C CA . ALA A 1 74 ? -7.803 -4.465 1.283 1.00 98.38 74 ALA A CA 1
ATOM 577 C C . ALA A 1 74 ? -6.755 -3.441 0.809 1.00 98.38 74 ALA A C 1
ATOM 579 O O . ALA A 1 74 ? -6.978 -2.230 0.877 1.00 98.38 74 ALA A O 1
ATOM 580 N N . LEU A 1 75 ? -5.629 -3.923 0.278 1.00 98.44 75 LEU A N 1
ATOM 581 C CA . LEU A 1 75 ? -4.559 -3.093 -0.284 1.00 98.44 75 LEU A CA 1
ATOM 582 C C . LEU A 1 75 ? -4.614 -3.142 -1.810 1.00 98.44 75 LEU A C 1
ATOM 584 O O . LEU A 1 75 ? -4.122 -4.074 -2.440 1.00 98.44 75 LEU A O 1
ATOM 588 N N . ASN A 1 76 ? -5.226 -2.125 -2.404 1.00 98.31 76 ASN A N 1
ATOM 589 C CA . ASN A 1 76 ? -5.473 -2.052 -3.837 1.00 98.31 76 ASN A CA 1
ATOM 590 C C . ASN A 1 76 ? -4.428 -1.174 -4.523 1.00 98.31 76 ASN A C 1
ATOM 592 O O . ASN A 1 76 ? -4.121 -0.080 -4.055 1.00 98.31 76 ASN A O 1
ATOM 596 N N . ILE A 1 77 ? -3.915 -1.613 -5.670 1.00 97.56 77 ILE A N 1
ATOM 597 C CA . ILE A 1 77 ? -2.884 -0.891 -6.421 1.00 97.56 77 ILE A CA 1
ATOM 598 C C . ILE A 1 77 ? -3.421 -0.561 -7.810 1.00 97.56 77 ILE A C 1
ATOM 600 O O . ILE A 1 77 ? -3.988 -1.409 -8.498 1.00 97.56 77 ILE A O 1
ATOM 604 N N . CYS A 1 78 ? -3.214 0.673 -8.263 1.00 98.06 78 CYS A N 1
ATOM 605 C CA . CYS A 1 78 ? -3.513 1.034 -9.642 1.00 98.06 78 CYS A CA 1
ATOM 606 C C . CYS A 1 78 ? -2.534 0.350 -10.614 1.00 98.06 78 CYS A C 1
ATOM 608 O O . CYS A 1 78 ? -1.402 0.811 -10.777 1.00 98.06 78 CYS A O 1
ATOM 610 N N . VAL A 1 79 ? -2.996 -0.691 -11.318 1.00 96.69 79 VAL A N 1
ATOM 611 C CA . VAL A 1 79 ? -2.200 -1.477 -12.286 1.00 96.69 79 VAL A CA 1
ATOM 612 C C . VAL A 1 79 ? -1.489 -0.584 -13.306 1.00 96.69 79 VAL A C 1
ATOM 614 O O . VAL A 1 79 ? -0.277 -0.665 -13.475 1.00 96.69 79 VAL A O 1
ATOM 617 N N . ALA A 1 80 ? -2.201 0.355 -13.936 1.00 96.38 80 ALA A N 1
ATOM 618 C CA . ALA A 1 80 ? -1.600 1.234 -14.941 1.00 96.38 80 ALA A CA 1
ATOM 619 C C . ALA A 1 80 ? -0.482 2.133 -14.370 1.00 96.38 80 ALA A C 1
ATOM 621 O O . ALA A 1 80 ? 0.492 2.429 -15.065 1.00 96.38 80 ALA A O 1
ATOM 622 N N . ALA A 1 81 ? -0.611 2.593 -13.120 1.00 97.62 81 ALA A N 1
ATOM 623 C CA . ALA A 1 81 ? 0.420 3.398 -12.465 1.00 97.62 81 ALA A CA 1
ATOM 624 C C . ALA A 1 81 ? 1.613 2.553 -11.999 1.00 97.62 81 ALA A C 1
ATOM 626 O O . ALA A 1 81 ? 2.739 3.054 -12.050 1.00 97.62 81 ALA A O 1
ATOM 627 N N . ALA A 1 82 ? 1.352 1.313 -11.576 1.00 97.19 82 ALA A N 1
ATOM 628 C CA . ALA A 1 82 ? 2.337 0.329 -11.147 1.00 97.19 82 ALA A CA 1
ATOM 629 C C . ALA A 1 82 ? 3.237 -0.097 -12.313 1.00 97.19 82 ALA A C 1
ATOM 631 O O . ALA A 1 82 ? 4.454 0.080 -12.239 1.00 97.19 82 ALA A O 1
ATOM 632 N N . LEU A 1 83 ? 2.638 -0.497 -13.441 1.00 95.06 83 LEU A N 1
ATOM 633 C CA . LEU A 1 83 ? 3.370 -0.921 -14.638 1.00 95.06 83 LEU A CA 1
ATOM 634 C C . LEU A 1 83 ? 4.309 0.171 -15.171 1.00 95.06 83 LEU A C 1
ATOM 636 O O . LEU A 1 83 ? 5.469 -0.102 -15.465 1.00 95.06 83 LEU A O 1
ATOM 640 N N . ARG A 1 84 ? 3.862 1.437 -15.220 1.00 95.38 84 ARG A N 1
ATOM 641 C CA . ARG A 1 84 ? 4.717 2.571 -15.637 1.00 95.38 84 ARG A CA 1
ATOM 642 C C . ARG A 1 84 ? 5.893 2.855 -14.691 1.00 95.38 84 ARG A C 1
ATOM 644 O O . ARG A 1 84 ? 6.759 3.648 -15.044 1.00 95.38 84 ARG A O 1
ATOM 651 N N . ARG A 1 85 ? 5.903 2.265 -13.493 1.00 95.50 85 ARG A N 1
ATOM 652 C CA . ARG A 1 85 ? 6.919 2.453 -12.442 1.00 95.50 85 ARG A CA 1
ATOM 653 C C . ARG A 1 85 ? 7.672 1.166 -12.101 1.00 95.50 85 ARG A C 1
ATOM 655 O O . ARG A 1 85 ? 8.398 1.136 -11.114 1.00 95.50 85 ARG A O 1
ATOM 662 N 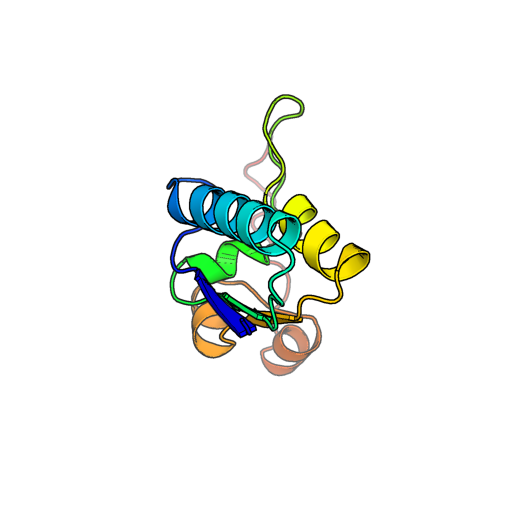N . GLY A 1 86 ? 7.502 0.112 -12.900 1.00 94.25 86 GLY A N 1
ATOM 663 C CA . GLY A 1 86 ? 8.192 -1.162 -12.691 1.00 94.25 86 GLY A CA 1
ATOM 664 C C . GLY A 1 86 ? 7.698 -1.959 -11.483 1.00 94.25 86 GLY A C 1
ATOM 665 O O . GLY A 1 86 ? 8.395 -2.860 -11.032 1.00 94.25 86 GLY A O 1
ATOM 666 N N . ILE A 1 87 ? 6.509 -1.647 -10.962 1.00 95.56 87 ILE A N 1
ATOM 667 C CA . ILE A 1 87 ? 5.831 -2.479 -9.967 1.00 95.56 87 ILE A CA 1
ATOM 668 C C . ILE A 1 87 ? 4.929 -3.441 -10.727 1.00 95.56 87 ILE A C 1
ATOM 670 O O . ILE A 1 87 ? 3.978 -3.019 -11.387 1.00 95.56 87 ILE A O 1
ATOM 674 N N . ILE A 1 88 ? 5.276 -4.721 -10.683 1.00 93.12 88 ILE A N 1
ATOM 675 C CA . ILE A 1 88 ? 4.684 -5.758 -11.520 1.00 93.12 88 ILE A CA 1
ATOM 676 C C . ILE A 1 88 ? 4.489 -7.029 -10.695 1.00 93.12 88 ILE A C 1
ATOM 678 O O . ILE A 1 88 ? 5.344 -7.373 -9.880 1.00 93.12 88 ILE A O 1
ATOM 682 N N . ASP A 1 89 ? 3.353 -7.693 -10.882 1.00 92.00 89 ASP A N 1
ATOM 683 C CA . ASP A 1 89 ? 3.107 -9.020 -10.330 1.00 92.00 89 ASP A CA 1
ATOM 684 C C . ASP A 1 89 ? 3.520 -10.107 -11.338 1.00 92.00 89 ASP A C 1
ATOM 686 O O . ASP A 1 89 ? 3.924 -9.825 -12.469 1.00 92.00 89 ASP A O 1
ATOM 690 N N . GLU A 1 90 ? 3.442 -11.371 -10.931 1.00 90.38 90 GLU A N 1
ATOM 691 C CA . GLU A 1 90 ? 3.837 -12.493 -11.790 1.00 90.38 90 GLU A CA 1
ATOM 692 C C . GLU A 1 90 ? 2.973 -12.592 -13.056 1.00 90.38 90 GLU A C 1
ATOM 694 O O . GLU A 1 90 ? 3.485 -12.883 -14.141 1.00 90.38 90 GLU A O 1
ATOM 699 N N . THR A 1 91 ? 1.676 -12.295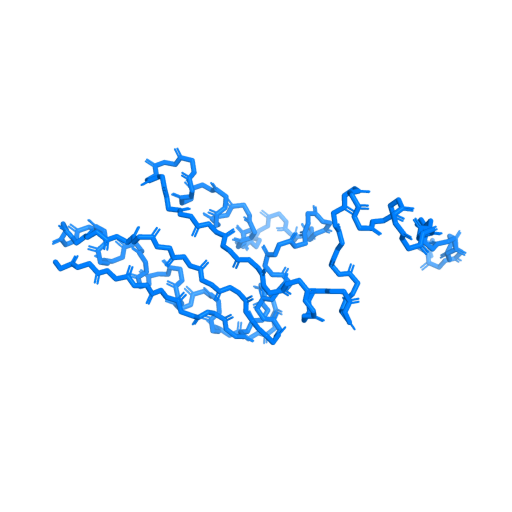 -12.937 1.00 90.88 91 THR A N 1
ATOM 700 C CA . THR A 1 91 ? 0.713 -12.343 -14.043 1.00 90.88 91 THR A CA 1
ATOM 701 C C . THR A 1 91 ? 1.070 -11.333 -15.131 1.00 90.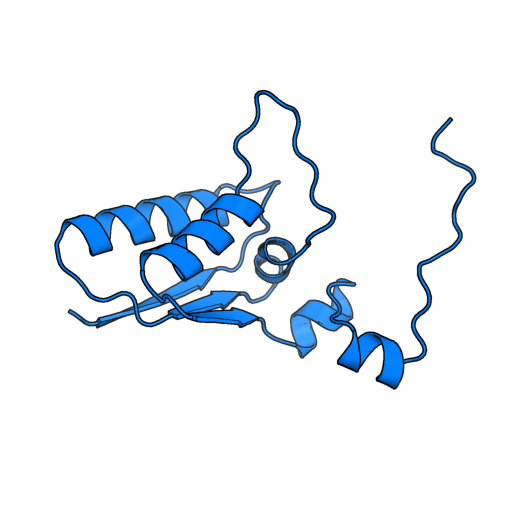88 91 THR A C 1
ATOM 703 O O . THR A 1 91 ? 1.213 -11.694 -16.304 1.00 90.88 91 THR A O 1
ATOM 706 N N . GLU A 1 92 ? 1.259 -10.067 -14.757 1.00 92.00 92 GLU A N 1
ATOM 707 C CA . GLU A 1 92 ? 1.614 -9.009 -15.696 1.00 92.00 92 GLU A CA 1
ATOM 708 C C . GLU A 1 92 ? 3.036 -9.189 -16.236 1.00 92.00 92 GLU A C 1
ATOM 710 O O . 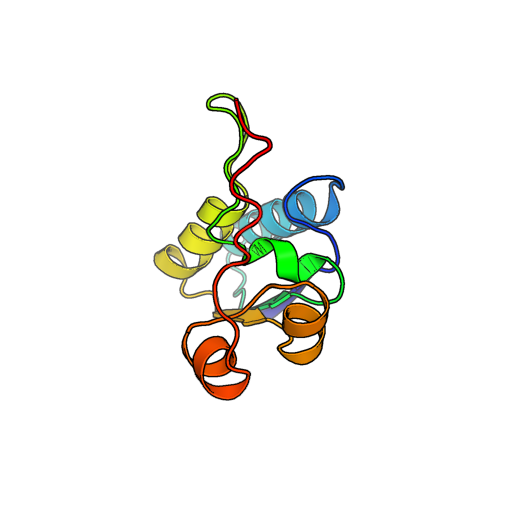GLU A 1 92 ? 3.275 -8.902 -17.411 1.00 92.00 92 GLU A O 1
ATOM 715 N N . ALA A 1 93 ? 3.970 -9.719 -15.436 1.00 90.12 93 ALA A N 1
ATOM 716 C CA . ALA A 1 93 ? 5.319 -10.034 -15.903 1.00 90.12 93 ALA A CA 1
ATOM 717 C C . ALA A 1 93 ? 5.298 -11.087 -17.018 1.00 90.12 93 ALA A C 1
ATOM 719 O O . ALA A 1 93 ? 5.945 -10.897 -18.053 1.00 90.12 93 ALA A O 1
ATOM 720 N N . GLY A 1 94 ? 4.499 -12.147 -16.852 1.00 90.81 94 GLY A N 1
ATOM 721 C CA . GLY A 1 94 ? 4.267 -13.154 -17.886 1.00 90.81 94 GLY A CA 1
ATOM 722 C C . GLY A 1 94 ? 3.621 -12.560 -19.139 1.00 90.81 94 GLY A C 1
ATOM 723 O O . GLY A 1 94 ? 4.093 -12.801 -20.250 1.00 90.81 94 GLY A O 1
ATOM 724 N N . ARG A 1 95 ? 2.591 -11.720 -18.967 1.00 91.19 95 ARG A N 1
ATOM 725 C CA . ARG A 1 95 ? 1.868 -11.069 -20.074 1.00 91.19 95 ARG A CA 1
ATOM 726 C C . ARG A 1 95 ? 2.750 -10.128 -20.898 1.00 91.19 95 ARG A C 1
ATOM 728 O O . ARG A 1 95 ? 2.602 -10.062 -22.115 1.00 91.19 95 ARG A O 1
ATOM 735 N N . LEU A 1 96 ? 3.640 -9.383 -20.245 1.00 89.50 96 LEU A N 1
ATOM 736 C CA . LEU A 1 96 ? 4.517 -8.397 -20.884 1.00 89.50 96 LEU A CA 1
ATOM 737 C C . LEU A 1 96 ? 5.861 -8.983 -21.341 1.00 89.50 96 LEU A C 1
ATOM 739 O O . LEU A 1 96 ? 6.639 -8.286 -21.989 1.00 89.50 96 LEU A O 1
ATOM 743 N N . GLY A 1 97 ? 6.156 -10.243 -21.002 1.00 87.94 97 GLY A N 1
ATOM 744 C CA . GLY A 1 97 ? 7.459 -10.853 -21.270 1.00 87.94 97 GLY A CA 1
ATOM 745 C C . GLY A 1 97 ? 8.602 -10.181 -20.501 1.00 87.94 97 GLY A C 1
ATOM 746 O O . GLY A 1 97 ? 9.759 -10.249 -20.924 1.00 87.94 97 GLY A O 1
ATOM 747 N N . CYS A 1 98 ? 8.297 -9.513 -19.384 1.00 77.38 98 CYS A N 1
ATOM 748 C CA . CYS A 1 98 ? 9.292 -8.849 -18.555 1.00 77.38 98 CYS A CA 1
ATOM 749 C C . CYS A 1 98 ? 10.139 -9.901 -17.831 1.00 77.38 98 CYS A C 1
ATOM 751 O O . CYS A 1 98 ? 9.644 -10.664 -17.006 1.00 77.38 98 CYS A O 1
ATOM 753 N N . ARG A 1 99 ? 11.441 -9.923 -18.120 1.00 66.44 99 ARG A N 1
ATOM 754 C CA . ARG A 1 99 ? 12.442 -10.626 -17.307 1.00 66.44 99 ARG A CA 1
ATOM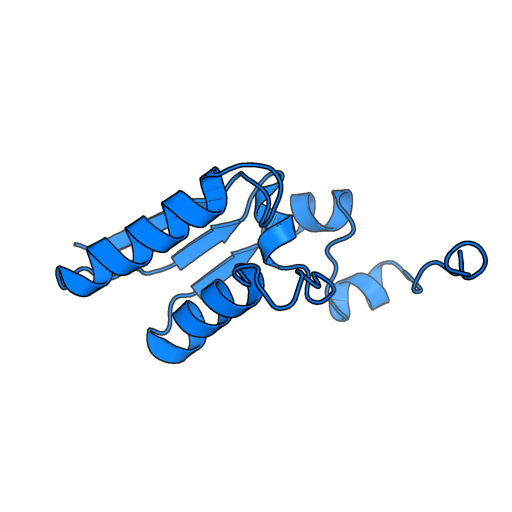 755 C C . ARG A 1 99 ? 13.096 -9.631 -16.347 1.00 66.44 99 ARG A C 1
ATOM 757 O O . ARG A 1 99 ? 13.175 -8.450 -16.696 1.00 66.44 99 ARG A O 1
ATOM 764 N N . PRO A 1 100 ? 13.584 -10.069 -15.171 1.00 57.28 100 PRO A N 1
ATOM 765 C CA . PRO A 1 100 ? 14.348 -9.189 -14.294 1.00 57.28 100 PRO A CA 1
ATOM 766 C C . PRO A 1 100 ? 15.510 -8.565 -15.088 1.00 57.28 100 PRO A C 1
ATOM 768 O O . PRO A 1 100 ? 16.207 -9.292 -15.807 1.00 57.28 100 PRO A O 1
ATOM 771 N N . PRO A 1 101 ? 15.712 -7.236 -15.024 1.00 56.19 101 PRO A N 1
ATOM 772 C CA . PRO A 1 101 ? 16.770 -6.587 -15.780 1.00 56.19 101 PRO A CA 1
ATOM 773 C C . PRO A 1 101 ? 18.133 -7.100 -15.304 1.00 56.19 101 PRO A C 1
ATOM 775 O O . PRO A 1 101 ? 18.517 -6.917 -14.150 1.00 56.19 101 PRO A O 1
ATOM 778 N N . ILE A 1 102 ? 18.894 -7.724 -16.207 1.00 48.50 102 ILE A N 1
ATOM 779 C CA . ILE A 1 102 ? 20.310 -8.033 -15.987 1.00 48.50 102 ILE A CA 1
ATOM 780 C C . ILE A 1 102 ? 21.097 -6.735 -16.204 1.00 48.50 102 ILE A C 1
ATOM 782 O O . ILE A 1 102 ? 21.691 -6.517 -17.253 1.00 48.50 102 ILE A O 1
ATOM 786 N N . PHE A 1 103 ? 21.119 -5.865 -15.199 1.00 50.50 103 PHE A N 1
ATOM 787 C CA . PHE A 1 103 ? 22.226 -4.921 -15.018 1.00 50.50 103 PHE A CA 1
ATOM 788 C C . PHE A 1 103 ? 23.073 -5.376 -13.820 1.00 50.50 103 PHE A C 1
ATOM 790 O O . PHE A 1 103 ? 23.371 -4.619 -12.904 1.00 50.50 103 PHE A O 1
ATOM 797 N N . SER A 1 104 ? 23.467 -6.655 -13.802 1.00 47.28 104 SER A N 1
ATOM 798 C CA . SER A 1 104 ? 24.226 -7.282 -12.709 1.00 47.28 104 SER A CA 1
ATOM 799 C C . SER A 1 104 ? 25.722 -6.919 -12.700 1.00 47.28 104 SER A C 1
ATOM 801 O O . SER A 1 104 ? 26.566 -7.791 -12.485 1.00 47.28 104 SER A O 1
ATOM 803 N N . ARG A 1 105 ? 26.101 -5.659 -12.958 1.00 48.03 105 ARG A N 1
ATOM 804 C CA . ARG A 1 105 ? 27.526 -5.269 -12.952 1.00 48.03 105 ARG A CA 1
ATOM 805 C C . ARG A 1 105 ? 27.905 -4.063 -12.089 1.00 48.03 105 ARG A C 1
ATOM 807 O O . ARG A 1 105 ? 29.072 -3.701 -12.110 1.00 48.03 105 ARG A O 1
ATOM 814 N N . ALA A 1 106 ? 26.995 -3.489 -11.299 1.00 46.59 106 ALA A N 1
ATOM 815 C CA . ALA A 1 106 ? 27.289 -2.274 -10.522 1.00 46.59 106 ALA A CA 1
ATOM 816 C C . ALA A 1 106 ? 26.950 -2.348 -9.017 1.00 46.59 106 ALA A C 1
ATOM 818 O O . ALA A 1 106 ? 26.648 -1.328 -8.411 1.00 46.59 106 ALA A O 1
ATOM 819 N N . LEU A 1 107 ? 27.002 -3.536 -8.405 1.00 45.47 107 LEU A N 1
ATOM 820 C CA . LEU A 1 107 ? 26.929 -3.695 -6.941 1.00 45.47 107 LEU A CA 1
ATOM 821 C C . LEU A 1 107 ? 28.116 -4.516 -6.404 1.00 45.47 107 LEU A C 1
ATOM 823 O O . LEU A 1 107 ? 27.940 -5.451 -5.625 1.00 45.47 107 LEU A O 1
ATOM 827 N N . ARG A 1 108 ? 29.327 -4.194 -6.869 1.00 43.56 108 ARG A N 1
ATOM 828 C CA . ARG A 1 108 ? 30.568 -4.496 -6.144 1.00 43.56 108 ARG A CA 1
ATOM 829 C C . ARG A 1 108 ? 31.172 -3.192 -5.665 1.00 43.56 108 ARG A C 1
ATOM 831 O O . ARG A 1 108 ? 31.120 -2.235 -6.469 1.00 43.56 108 ARG A O 1
#

pLDDT: mean 92.41, std 13.71, range [43.56, 98.75]

Foldseek 3Di:
DEDEAEQAAALDDDCRLVVSLVVLVVCVVVVYHYQEYEQAHNSLNLCDPPDDDDPPDDNSNVSVVCCCVVRVHYYHYDPVNCVVVVNDDPVVCVVVVPDDDPPVPPDD